Protein AF-A0A0A7E2M2-F1 (afdb_monomer)

InterPro domains:
  IPR001267 Thymidine kinase [PF00265] (1-102)
  IPR001267 Thymidine kinase [PTHR11441] (1-102)
  IPR027417 P-loop containing nucleoside triphosphate hydrolase [G3DSA:3.40.50.300] (1-102)
  IPR027417 P-loop containing nucleoside triphosphate hydrolase [SSF52540] (1-102)

Mean predicted aligned error: 3.54 Å

Solvent-accessible surface area (backbone atoms only — not comparable to full-atom values): 5923 Å² total; per-residue (Å²): 101,63,60,41,55,50,50,51,52,53,49,53,35,48,74,71,70,42,42,64,46,37,36,32,44,54,84,62,58,89,81,31,87,50,41,48,65,23,94,89,67,55,70,46,73,30,50,65,29,92,45,39,74,50,52,66,72,76,55,54,90,76,40,49,24,41,37,32,44,50,48,74,72,50,50,84,57,36,60,60,49,50,51,56,39,46,76,70,70,27,45,76,47,80,31,56,73,94,70,79,101,124

Sequence (102 aa):
GKTEELLKRINILKIAGINSLVIKPKFDTRFSKDEIVSRTGARHKAINVANSKEILKYWNPDYMCVAIDEVNFMDEDILIVIDELIVKGVRVICSGLDMDFK

Radius of gyration: 12.9 Å; Cα contacts (8 Å, |Δi|>4): 163; chains: 1; bounding box: 30×30×28 Å

Nearest PDB structures (foldseek):
  2ja1-assembly1_A  TM=9.903E-01  e=8.785E-11  Bacillus cereus
  1xx6-assembly1_A  TM=9.730E-01  e=1.122E-09  Clostridium acetobutylicum ATCC 824
  2qq0-assembly1_A-2  TM=9.790E-01  e=5.203E-07  Thermotoga maritima
  2qq0-assembly1_B-2  TM=9.137E-01  e=3.516E-07  Thermotoga maritima
  2qqe-assembly1_B-2  TM=9.669E-01  e=4.490E-06  Thermotoga maritima

pLDDT: mean 92.92, std 9.27, range [47.72, 98.62]

Foldseek 3Di:
DQLVVLVVVCVVCVVVVAAEAEEEACPPPPPHNFWDADPVGDIDGHDYDPALVVVVVPDDPSHLEYEYEQCVPHDPCNVVSVVVCVVVNHHYHYTHDPDDDD

Secondary structure (DSSP, 8-state):
-HHHHHHHHHHHHHHTT--EEEEEETT--SS-SSEEE-TTS-EEE-EEESSTHHHHHH--TT-SEEEESSGGGS-TTHHHHHHHHHHTT-EEEE---SS---

Organism: Mycoplasmopsis bovis (NCBI:txid28903)

Structure (mmCIF, N/CA/C/O backbone):
data_AF-A0A0A7E2M2-F1
#
_entry.id   AF-A0A0A7E2M2-F1
#
loop_
_atom_site.group_PDB
_atom_site.id
_atom_site.type_symbol
_atom_site.label_atom_id
_atom_site.label_alt_id
_atom_site.label_comp_id
_atom_site.label_asym_id
_atom_site.label_entity_id
_atom_site.label_seq_id
_atom_site.pdbx_PDB_ins_code
_atom_site.Cartn_x
_atom_site.Cartn_y
_atom_site.Cartn_z
_atom_site.occupancy
_atom_site.B_iso_or_equiv
_atom_site.auth_seq_id
_atom_site.auth_comp_id
_atom_site.auth_asym_id
_atom_site.auth_atom_id
_atom_site.pdbx_PDB_model_num
ATOM 1 N N . GLY A 1 1 ? 0.944 17.103 1.667 1.00 81.88 1 GLY A N 1
ATOM 2 C CA . GLY A 1 1 ? 0.758 16.850 0.224 1.00 81.88 1 GLY A CA 1
ATOM 3 C C . GLY A 1 1 ? 0.296 15.425 -0.021 1.00 81.88 1 GLY A C 1
ATOM 4 O O . GLY A 1 1 ? -0.679 15.022 0.589 1.00 81.88 1 GLY A O 1
ATOM 5 N N . LYS A 1 2 ? 1.002 14.652 -0.858 1.00 91.75 2 LYS A N 1
ATOM 6 C CA . LYS A 1 2 ? 0.572 13.306 -1.292 1.00 91.75 2 LYS A CA 1
ATOM 7 C C . LYS A 1 2 ? 0.349 12.309 -0.147 1.00 91.75 2 LYS A C 1
ATOM 9 O O . LYS A 1 2 ? -0.784 11.918 0.103 1.00 91.75 2 LYS A O 1
ATOM 14 N N . THR A 1 3 ? 1.398 12.016 0.627 1.00 91.94 3 THR A N 1
ATOM 15 C CA . THR A 1 3 ? 1.321 11.127 1.800 1.00 91.94 3 THR A CA 1
ATOM 16 C C . THR A 1 3 ? 0.293 11.606 2.827 1.00 91.94 3 THR A C 1
ATOM 18 O O . THR A 1 3 ? -0.347 10.809 3.493 1.00 91.94 3 THR A O 1
ATOM 21 N N . GLU A 1 4 ? 0.081 12.915 2.946 1.00 93.81 4 GLU A N 1
ATOM 22 C CA . GLU A 1 4 ? -0.909 13.479 3.870 1.00 93.81 4 GLU A CA 1
ATOM 23 C C . GLU A 1 4 ? -2.349 13.204 3.425 1.00 93.81 4 GLU A C 1
ATOM 25 O O . GLU A 1 4 ? -3.173 12.781 4.232 1.00 93.81 4 GLU A O 1
ATOM 30 N N . GLU A 1 5 ? -2.642 13.360 2.134 1.00 95.44 5 GLU A N 1
ATOM 31 C CA . GLU A 1 5 ? -3.939 12.982 1.569 1.00 95.44 5 GLU A CA 1
ATOM 32 C C . GLU A 1 5 ? -4.142 11.458 1.602 1.00 95.44 5 GLU A C 1
ATOM 34 O O . GLU A 1 5 ? -5.239 10.990 1.910 1.00 95.44 5 GLU A O 1
ATOM 39 N N . LEU A 1 6 ? -3.084 10.667 1.381 1.00 96.50 6 LEU A N 1
ATOM 40 C CA . LEU A 1 6 ? -3.130 9.212 1.545 1.00 96.50 6 LEU A CA 1
ATOM 41 C C . LEU A 1 6 ? -3.505 8.830 2.986 1.00 96.50 6 LEU A C 1
ATOM 43 O O . LEU A 1 6 ? -4.457 8.078 3.199 1.00 96.50 6 LEU A O 1
ATOM 47 N N . LEU A 1 7 ? -2.819 9.404 3.980 1.00 96.25 7 LEU A N 1
ATOM 48 C CA . LEU A 1 7 ? -3.101 9.196 5.404 1.00 96.25 7 LEU A CA 1
ATOM 49 C C . LEU A 1 7 ? -4.519 9.629 5.785 1.00 96.25 7 LEU A C 1
ATOM 51 O O . LEU A 1 7 ? -5.193 8.933 6.545 1.00 96.25 7 LEU A O 1
ATOM 55 N N . LYS A 1 8 ? -5.008 10.742 5.231 1.00 96.19 8 LYS A N 1
ATOM 56 C CA . LYS A 1 8 ? -6.387 11.198 5.435 1.00 96.19 8 LYS A CA 1
ATOM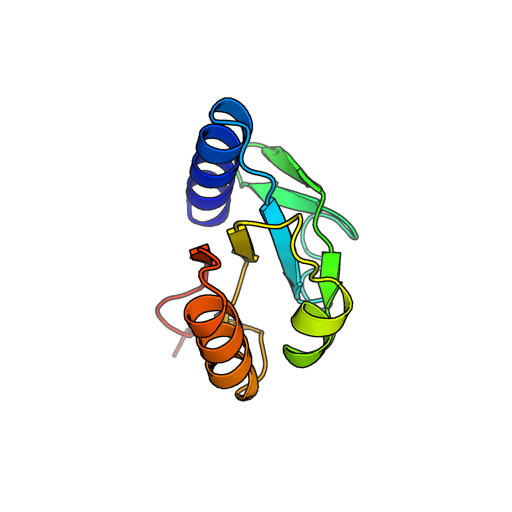 57 C C . LYS A 1 8 ? -7.398 10.157 4.949 1.00 96.19 8 LYS A C 1
ATOM 59 O O . LYS A 1 8 ? -8.347 9.853 5.670 1.00 96.19 8 LYS A O 1
ATOM 64 N N . ARG A 1 9 ? -7.188 9.571 3.766 1.00 97.25 9 ARG A N 1
ATOM 65 C CA . ARG A 1 9 ? -8.067 8.525 3.212 1.00 97.25 9 ARG A CA 1
ATOM 66 C C . ARG A 1 9 ? -8.016 7.235 4.027 1.00 97.25 9 ARG A C 1
ATOM 68 O O . ARG A 1 9 ? -9.071 6.673 4.307 1.00 97.25 9 ARG A O 1
ATOM 75 N N . ILE A 1 10 ? -6.827 6.813 4.462 1.00 97.31 10 ILE A N 1
ATOM 76 C CA . ILE A 1 10 ? -6.657 5.655 5.357 1.00 97.31 10 ILE A CA 1
ATOM 77 C C . ILE A 1 10 ? -7.416 5.881 6.673 1.00 97.31 10 ILE A C 1
ATOM 79 O O . ILE A 1 10 ? -8.140 4.999 7.128 1.00 97.31 10 ILE A O 1
ATOM 83 N N . ASN A 1 11 ? -7.324 7.076 7.260 1.00 96.88 11 ASN A N 1
ATOM 84 C CA . ASN A 1 11 ? -8.030 7.401 8.500 1.00 96.88 11 ASN A CA 1
ATOM 85 C C . ASN A 1 11 ? -9.556 7.379 8.338 1.00 96.88 11 ASN A C 1
ATOM 87 O O . ASN A 1 11 ? -10.246 6.868 9.216 1.00 96.88 11 ASN A O 1
ATOM 91 N N . ILE A 1 12 ? -10.089 7.874 7.217 1.00 97.75 12 ILE A N 1
ATOM 92 C CA . ILE A 1 12 ? -11.529 7.788 6.918 1.00 97.75 12 ILE A CA 1
ATOM 93 C C . ILE A 1 12 ? -11.977 6.322 6.833 1.00 97.75 12 ILE A C 1
ATOM 95 O O . ILE A 1 12 ? -12.990 5.957 7.426 1.00 97.75 12 ILE A O 1
ATOM 99 N N . LEU A 1 13 ? -11.209 5.471 6.145 1.00 97.62 13 LEU A N 1
ATOM 100 C CA . LEU A 1 13 ? -11.499 4.036 6.043 1.00 97.62 13 LEU A CA 1
ATOM 101 C C . LEU A 1 13 ? -11.464 3.351 7.410 1.00 97.62 13 LEU A C 1
ATOM 103 O O . LEU A 1 13 ? -12.379 2.603 7.744 1.00 97.62 13 LEU A O 1
ATOM 107 N N . LYS A 1 14 ? -10.468 3.675 8.237 1.00 96.56 14 LYS A N 1
ATOM 108 C CA . LYS A 1 14 ? -10.361 3.164 9.606 1.00 96.56 14 LYS A CA 1
ATOM 109 C C . LYS A 1 14 ? -11.578 3.531 10.459 1.00 96.56 14 LYS A C 1
ATOM 111 O O . LYS A 1 14 ? -12.082 2.675 11.178 1.00 96.56 14 LYS A O 1
ATOM 116 N N . ILE A 1 15 ? -12.065 4.772 10.372 1.00 97.50 15 ILE A N 1
ATOM 117 C CA . ILE A 1 15 ? -13.281 5.219 11.079 1.00 97.50 15 ILE A CA 1
ATOM 118 C C . ILE A 1 15 ? -14.512 4.431 10.607 1.00 97.50 15 ILE A C 1
ATOM 120 O O . ILE A 1 15 ? -15.373 4.102 11.416 1.00 97.50 15 ILE A O 1
ATOM 124 N N . ALA A 1 16 ? -14.567 4.071 9.324 1.00 97.25 16 ALA A N 1
ATOM 125 C CA . ALA A 1 16 ? -15.616 3.228 8.753 1.00 97.25 16 ALA A CA 1
ATOM 126 C C . ALA A 1 16 ? -15.449 1.720 9.053 1.00 97.25 16 ALA A C 1
ATOM 128 O O . ALA A 1 16 ? -16.208 0.912 8.523 1.00 97.25 16 ALA A O 1
ATOM 129 N N . GLY A 1 17 ? -14.460 1.319 9.862 1.00 97.25 17 GLY A N 1
ATOM 130 C CA . GLY A 1 17 ? -14.182 -0.088 10.175 1.00 97.25 17 GLY A CA 1
ATOM 131 C C . GLY A 1 17 ? -13.525 -0.871 9.033 1.00 97.25 17 GLY A C 1
ATOM 132 O O . GLY A 1 17 ? -13.459 -2.096 9.087 1.00 97.25 17 GLY A O 1
ATOM 133 N N . ILE A 1 18 ? -13.029 -0.186 8.001 1.00 97.62 18 ILE A N 1
ATOM 134 C CA . ILE A 1 18 ? -12.387 -0.801 6.840 1.00 97.62 18 ILE A CA 1
ATOM 135 C C . ILE A 1 18 ? -10.890 -0.937 7.113 1.00 97.62 18 ILE A C 1
ATOM 137 O O . ILE A 1 18 ? -10.142 0.046 7.146 1.00 97.62 18 ILE A O 1
ATOM 141 N N . ASN A 1 19 ? -10.443 -2.177 7.281 1.00 96.69 19 ASN A N 1
ATOM 142 C CA . ASN A 1 19 ? -9.035 -2.485 7.469 1.00 96.69 19 ASN A CA 1
ATOM 143 C C . ASN A 1 19 ? -8.256 -2.301 6.154 1.00 96.69 19 ASN A C 1
ATOM 145 O O . ASN A 1 19 ? -8.686 -2.736 5.082 1.00 96.69 19 ASN A O 1
ATOM 149 N N . SER A 1 20 ? -7.112 -1.622 6.244 1.00 98.25 20 SER A N 1
ATOM 150 C CA . SER A 1 20 ? -6.306 -1.208 5.094 1.00 98.25 20 SER A CA 1
ATOM 151 C C . SER A 1 20 ? -4.873 -1.717 5.230 1.00 98.25 20 SER A C 1
ATOM 153 O O . SER A 1 20 ? -4.218 -1.455 6.240 1.00 98.25 20 SER A O 1
ATOM 155 N N . LEU A 1 21 ? -4.370 -2.401 4.204 1.00 98.44 21 LEU A N 1
ATOM 156 C CA . LEU A 1 21 ? -2.958 -2.746 4.081 1.00 98.44 21 LEU A CA 1
ATOM 157 C C . LEU A 1 21 ? -2.216 -1.540 3.509 1.00 98.44 21 LEU A C 1
ATOM 159 O O . LEU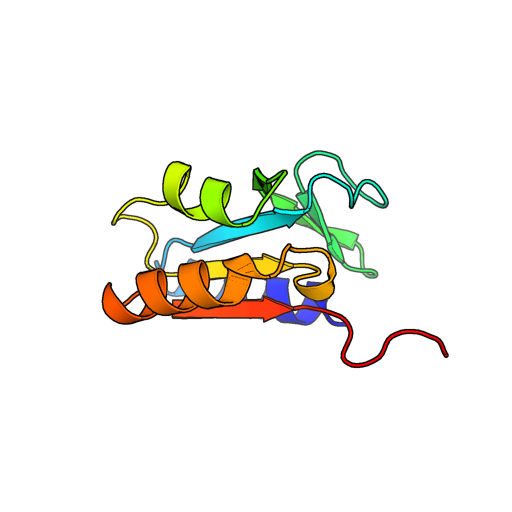 A 1 21 ? -2.527 -1.085 2.411 1.00 98.44 21 LEU A O 1
ATOM 163 N N . VAL A 1 22 ? -1.243 -1.013 4.246 1.00 98.19 22 VAL A N 1
ATOM 164 C CA . VAL A 1 22 ? -0.448 0.141 3.809 1.00 98.19 22 VAL A CA 1
ATOM 165 C C . VAL A 1 22 ? 0.917 -0.347 3.352 1.00 98.19 22 VAL A C 1
ATOM 167 O O . VAL A 1 22 ? 1.612 -1.026 4.104 1.00 98.19 22 VAL A O 1
ATOM 170 N N . ILE A 1 23 ? 1.293 -0.000 2.128 1.00 98.00 23 ILE A N 1
ATOM 171 C CA . ILE A 1 23 ? 2.506 -0.438 1.446 1.00 98.00 23 ILE A CA 1
ATOM 172 C C . ILE A 1 23 ? 3.389 0.770 1.151 1.00 98.00 23 ILE A C 1
ATOM 174 O O . ILE A 1 23 ? 2.905 1.823 0.729 1.00 98.00 23 ILE A O 1
ATOM 178 N N . LYS A 1 24 ? 4.698 0.585 1.315 1.00 95.62 24 LYS A N 1
ATOM 179 C CA . LYS A 1 24 ? 5.719 1.492 0.791 1.00 95.62 24 LYS A CA 1
ATOM 180 C C . LYS A 1 24 ? 6.856 0.709 0.125 1.00 95.62 24 LYS A C 1
ATOM 182 O O . LYS A 1 24 ? 7.140 -0.421 0.531 1.00 95.62 24 LYS A O 1
ATOM 187 N 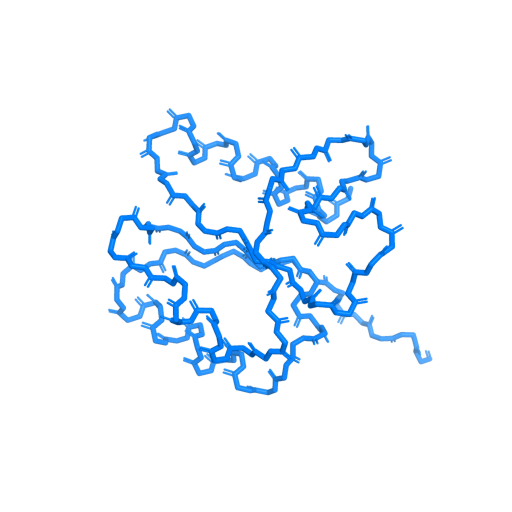N . PRO A 1 25 ? 7.539 1.275 -0.877 1.00 94.38 25 PRO A N 1
ATOM 188 C CA . PRO A 1 25 ? 8.704 0.635 -1.470 1.00 94.38 25 PRO A CA 1
ATOM 189 C C . PRO A 1 25 ? 9.850 0.596 -0.453 1.00 94.38 25 PRO A C 1
ATOM 191 O O . PRO A 1 25 ? 10.112 1.567 0.260 1.00 94.38 25 PRO A O 1
ATOM 194 N N . LYS A 1 26 ? 10.580 -0.521 -0.399 1.00 90.00 26 LYS A N 1
ATOM 195 C CA . LYS A 1 26 ? 11.703 -0.721 0.535 1.00 90.00 26 LYS A CA 1
ATOM 196 C C . LYS A 1 26 ? 12.821 0.312 0.367 1.00 90.00 26 LYS A C 1
ATOM 198 O O . LYS A 1 26 ? 13.520 0.606 1.333 1.00 90.00 26 LYS A O 1
ATOM 203 N N . PHE A 1 27 ? 12.983 0.856 -0.838 1.00 79.75 27 PHE A N 1
ATOM 204 C CA . PHE A 1 27 ? 13.967 1.895 -1.136 1.00 79.75 27 PHE A CA 1
ATOM 205 C C . PHE A 1 27 ? 13.635 3.242 -0.467 1.00 79.75 27 PHE A C 1
ATOM 207 O O . PHE A 1 27 ? 14.541 4.032 -0.190 1.00 79.75 27 PHE A O 1
ATOM 214 N N . ASP A 1 28 ? 12.365 3.498 -0.130 1.00 79.12 28 ASP A N 1
ATOM 215 C CA . ASP A 1 28 ? 11.969 4.744 0.525 1.00 79.12 28 ASP A CA 1
ATOM 216 C C . ASP A 1 28 ? 12.289 4.739 2.028 1.00 79.12 28 ASP A C 1
ATOM 218 O O . ASP A 1 28 ? 11.457 4.449 2.892 1.00 79.12 28 ASP A O 1
ATOM 222 N N . THR A 1 29 ? 13.528 5.110 2.341 1.00 76.50 29 THR A N 1
ATOM 223 C CA . THR A 1 29 ? 14.066 5.194 3.708 1.00 76.50 29 THR A CA 1
ATOM 224 C C . THR A 1 29 ? 14.123 6.621 4.256 1.00 76.50 29 THR A C 1
ATOM 226 O O . THR A 1 29 ? 14.654 6.838 5.343 1.00 76.50 29 THR A O 1
ATOM 229 N N . ARG A 1 30 ? 13.553 7.604 3.543 1.00 74.69 30 ARG A N 1
ATOM 230 C CA . ARG A 1 30 ? 13.748 9.040 3.822 1.00 74.69 30 ARG A CA 1
ATOM 231 C C . ARG A 1 30 ? 13.264 9.483 5.206 1.00 74.69 30 ARG A C 1
ATOM 233 O O . ARG A 1 30 ? 13.835 10.409 5.769 1.00 74.69 30 ARG A O 1
ATOM 240 N N . PHE A 1 31 ? 12.226 8.840 5.747 1.00 74.94 31 PHE A N 1
ATOM 241 C CA . PHE A 1 31 ? 11.580 9.283 6.993 1.00 74.94 31 PHE A CA 1
ATOM 242 C C . PHE A 1 31 ? 11.387 8.191 8.053 1.00 74.94 31 PHE A C 1
ATOM 244 O O . PHE A 1 31 ? 11.394 8.496 9.244 1.00 74.94 31 PHE A O 1
ATOM 251 N N . SER A 1 32 ? 11.190 6.933 7.649 1.00 83.81 32 SER A N 1
ATOM 252 C CA . SER A 1 32 ? 11.047 5.798 8.568 1.00 83.81 32 SER A CA 1
ATOM 253 C C . SER A 1 32 ? 11.272 4.469 7.845 1.00 83.81 32 SER A C 1
ATOM 255 O O . SER A 1 32 ? 11.034 4.364 6.637 1.00 83.81 32 SER A O 1
ATOM 257 N N . LYS A 1 33 ? 11.712 3.448 8.590 1.00 83.00 33 LYS A N 1
ATOM 258 C CA . LYS A 1 33 ? 11.895 2.086 8.075 1.00 83.00 33 LYS A CA 1
ATOM 259 C C . LYS A 1 33 ? 10.581 1.323 7.936 1.00 83.00 33 LYS A C 1
ATOM 261 O O . LYS A 1 33 ? 10.517 0.479 7.060 1.00 83.00 33 LYS A O 1
ATOM 266 N N . ASP A 1 34 ? 9.578 1.611 8.754 1.00 90.25 34 ASP A N 1
ATOM 267 C CA . ASP A 1 34 ? 8.341 0.826 8.892 1.00 90.25 34 ASP A CA 1
ATOM 268 C C . ASP A 1 34 ? 7.072 1.699 8.902 1.00 90.25 34 ASP A C 1
ATOM 270 O O . ASP A 1 34 ? 5.969 1.227 9.177 1.00 90.25 34 ASP A O 1
ATOM 274 N N . GLU A 1 35 ? 7.214 2.987 8.584 1.00 93.19 35 GLU A N 1
ATOM 275 C CA . GLU A 1 35 ? 6.103 3.934 8.511 1.00 93.19 35 GLU A CA 1
ATOM 276 C C . GLU A 1 35 ? 6.135 4.755 7.217 1.00 93.19 35 GLU A C 1
ATOM 278 O O . GLU A 1 35 ? 7.200 5.067 6.661 1.00 93.19 35 GLU A O 1
ATOM 283 N N . ILE A 1 36 ? 4.945 5.170 6.780 1.00 93.00 36 ILE A N 1
ATOM 284 C CA . ILE A 1 36 ? 4.779 6.342 5.920 1.00 93.00 36 ILE A CA 1
ATOM 285 C C . ILE A 1 36 ? 4.648 7.580 6.805 1.00 93.00 36 ILE A C 1
ATOM 287 O O . ILE A 1 36 ? 3.943 7.570 7.817 1.00 93.00 36 ILE A O 1
ATOM 291 N N . VAL A 1 37 ? 5.358 8.646 6.438 1.00 92.25 37 VAL A N 1
ATOM 292 C CA . VAL A 1 37 ? 5.432 9.885 7.218 1.00 92.25 37 VAL A CA 1
ATOM 293 C C . VAL A 1 37 ? 5.142 11.056 6.292 1.00 92.25 37 VAL A C 1
ATOM 295 O O . VAL A 1 37 ? 5.838 11.277 5.304 1.00 92.25 37 VAL A O 1
ATOM 298 N N . SER A 1 38 ? 4.094 11.811 6.600 1.00 90.69 38 SER A N 1
ATOM 299 C CA . SER A 1 38 ? 3.778 13.043 5.880 1.00 90.69 38 SER A CA 1
ATOM 300 C C . SER A 1 38 ? 4.726 14.180 6.263 1.00 90.69 38 SER A C 1
ATOM 302 O O . SER A 1 38 ? 5.357 14.170 7.319 1.00 90.69 38 SER A O 1
ATOM 304 N N . ARG A 1 39 ? 4.766 15.227 5.432 1.00 87.31 39 ARG A N 1
ATOM 305 C CA . ARG A 1 39 ? 5.575 16.431 5.695 1.00 87.31 39 ARG A CA 1
ATOM 306 C C . ARG A 1 39 ? 5.186 17.171 6.975 1.00 87.31 39 ARG A C 1
ATOM 308 O O . ARG A 1 39 ? 6.025 17.848 7.551 1.00 87.31 39 ARG A O 1
ATOM 315 N N . THR A 1 40 ? 3.934 17.048 7.406 1.00 89.25 40 THR A N 1
ATOM 316 C CA . THR A 1 40 ? 3.411 17.651 8.638 1.00 89.25 40 THR A CA 1
ATOM 317 C C . THR A 1 40 ? 3.617 16.755 9.863 1.00 89.25 40 THR A C 1
ATOM 319 O O . THR A 1 40 ? 3.202 17.107 10.962 1.00 89.25 40 THR A O 1
ATOM 322 N N . GLY A 1 41 ? 4.285 15.607 9.701 1.00 90.31 41 GLY A N 1
ATOM 323 C CA . GLY A 1 41 ? 4.652 14.712 10.795 1.00 90.31 41 GLY A CA 1
ATOM 324 C C . GLY A 1 41 ? 3.607 13.652 11.142 1.00 90.31 41 GLY A C 1
ATOM 325 O O . GLY A 1 41 ? 3.869 12.847 12.031 1.00 90.31 41 GLY A O 1
ATOM 326 N N . ALA A 1 42 ? 2.461 13.591 10.449 1.00 92.44 42 ALA A N 1
ATOM 327 C CA . ALA A 1 42 ? 1.521 12.477 10.601 1.00 92.44 42 ALA A CA 1
ATOM 328 C C . ALA A 1 42 ? 2.145 11.168 10.094 1.00 92.44 42 ALA A C 1
ATOM 330 O O . ALA A 1 42 ? 2.827 11.173 9.065 1.00 92.44 42 ALA A O 1
ATOM 331 N N . ARG A 1 43 ? 1.897 10.067 10.811 1.00 94.44 43 ARG A N 1
ATOM 332 C CA . ARG A 1 43 ? 2.545 8.762 10.612 1.00 94.44 43 ARG A CA 1
ATOM 333 C C . ARG A 1 43 ? 1.526 7.635 10.559 1.00 94.44 43 ARG A C 1
ATOM 335 O O . ARG A 1 43 ? 0.491 7.703 11.221 1.00 94.44 43 ARG A O 1
ATOM 342 N N . HIS A 1 44 ? 1.849 6.582 9.818 1.00 95.31 44 HIS A N 1
ATOM 343 C CA . HIS A 1 44 ? 1.118 5.320 9.855 1.00 95.31 44 HIS A CA 1
ATOM 344 C C . HIS A 1 44 ? 2.052 4.160 9.522 1.00 95.31 44 HIS A C 1
ATOM 346 O O . HIS A 1 44 ? 2.894 4.282 8.632 1.00 95.31 44 HIS A O 1
ATOM 352 N N . LYS A 1 45 ? 1.871 3.025 10.206 1.00 95.88 45 LYS A N 1
ATOM 353 C CA . LYS A 1 45 ? 2.612 1.793 9.916 1.00 95.88 45 LYS A CA 1
ATOM 354 C C . LYS A 1 45 ? 2.401 1.368 8.468 1.00 95.88 45 LYS A C 1
ATOM 356 O O . LYS A 1 45 ? 1.277 1.446 7.969 1.00 95.88 45 LYS A O 1
ATOM 361 N N . ALA A 1 46 ? 3.463 0.905 7.830 1.00 96.56 46 ALA A N 1
ATOM 362 C CA . ALA A 1 46 ? 3.448 0.420 6.463 1.00 96.56 46 ALA A CA 1
ATOM 363 C C . ALA A 1 46 ? 4.362 -0.800 6.320 1.00 96.56 46 ALA A C 1
ATOM 365 O O . ALA A 1 46 ? 5.364 -0.932 7.020 1.00 96.56 46 ALA A O 1
ATOM 366 N N . ILE A 1 47 ? 4.010 -1.691 5.400 1.00 96.94 47 ILE A N 1
ATOM 367 C CA . ILE A 1 47 ? 4.841 -2.825 5.019 1.00 96.94 47 ILE A CA 1
ATOM 368 C C . ILE A 1 47 ? 5.753 -2.399 3.875 1.00 96.94 47 ILE A C 1
ATOM 370 O O . ILE A 1 47 ? 5.296 -1.874 2.856 1.00 96.94 47 ILE A O 1
ATOM 374 N N . ASN A 1 48 ? 7.046 -2.653 4.046 1.00 95.56 48 ASN A N 1
ATOM 375 C CA . ASN A 1 48 ? 8.033 -2.406 3.009 1.00 95.56 48 ASN A CA 1
ATOM 376 C C . ASN A 1 48 ? 8.096 -3.597 2.064 1.00 95.56 48 ASN A C 1
ATOM 378 O O . ASN A 1 48 ? 8.397 -4.707 2.501 1.00 95.56 48 ASN A O 1
ATOM 382 N N . VAL A 1 49 ? 7.902 -3.342 0.776 1.00 96.50 49 VAL A N 1
ATOM 383 C CA . VAL A 1 49 ? 8.009 -4.361 -0.273 1.00 96.50 49 VAL A CA 1
ATOM 384 C C . VAL A 1 49 ? 9.191 -4.064 -1.187 1.00 96.50 49 VAL A C 1
ATOM 386 O O . VAL A 1 49 ? 9.487 -2.903 -1.479 1.00 96.50 49 VAL A O 1
ATOM 389 N N . ALA A 1 50 ? 9.913 -5.103 -1.603 1.00 94.88 50 ALA A N 1
ATOM 390 C CA . ALA A 1 50 ? 11.037 -4.971 -2.532 1.00 94.88 50 ALA A CA 1
ATOM 391 C C . ALA A 1 50 ? 10.601 -4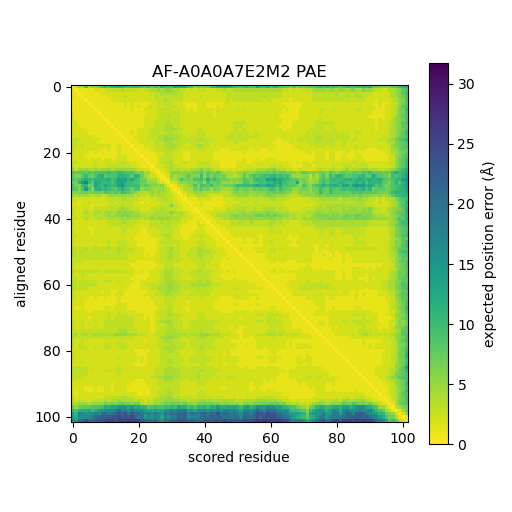.981 -4.008 1.00 94.88 50 ALA A C 1
ATOM 393 O O . ALA A 1 50 ? 11.350 -4.513 -4.857 1.00 94.88 50 ALA A O 1
ATOM 394 N N . ASN A 1 51 ? 9.420 -5.526 -4.297 1.00 96.12 51 ASN A N 1
ATOM 395 C CA . ASN A 1 51 ? 8.791 -5.621 -5.618 1.00 96.12 51 ASN A CA 1
ATOM 396 C C . ASN A 1 51 ? 7.267 -5.686 -5.444 1.00 96.12 51 ASN A C 1
ATOM 398 O O . ASN A 1 51 ? 6.780 -6.028 -4.360 1.00 96.12 51 ASN A O 1
ATOM 402 N N . SER A 1 52 ? 6.505 -5.405 -6.499 1.00 97.38 52 SER A N 1
ATOM 403 C CA . SER A 1 52 ? 5.040 -5.341 -6.414 1.00 97.38 52 SER A CA 1
ATOM 404 C C . SER A 1 52 ? 4.402 -6.667 -6.018 1.00 97.38 52 SER A C 1
ATOM 406 O O . SER A 1 52 ? 3.434 -6.688 -5.259 1.00 97.38 52 SER A O 1
ATOM 408 N N . LYS A 1 53 ? 4.959 -7.799 -6.463 1.00 97.50 53 LYS A N 1
ATOM 409 C CA . LYS A 1 53 ? 4.415 -9.139 -6.177 1.00 97.50 53 LYS A CA 1
ATOM 410 C C . LYS A 1 53 ? 4.410 -9.486 -4.688 1.00 97.50 53 LYS A C 1
ATOM 412 O O . LYS A 1 53 ? 3.605 -10.307 -4.250 1.00 97.50 53 LYS A O 1
ATOM 417 N N . GLU A 1 54 ? 5.274 -8.873 -3.881 1.00 98.12 54 GLU A N 1
ATOM 418 C CA . GLU A 1 54 ? 5.249 -9.048 -2.426 1.00 98.12 54 GLU A CA 1
ATOM 419 C C . GLU A 1 54 ? 3.973 -8.508 -1.779 1.00 98.12 54 GLU A C 1
ATOM 421 O O . GLU A 1 54 ? 3.550 -9.060 -0.766 1.00 98.12 54 GLU A O 1
ATOM 426 N N . ILE A 1 55 ? 3.307 -7.514 -2.374 1.00 98.19 55 ILE A N 1
ATOM 427 C CA . ILE A 1 55 ? 2.032 -6.983 -1.864 1.00 98.19 55 ILE A CA 1
A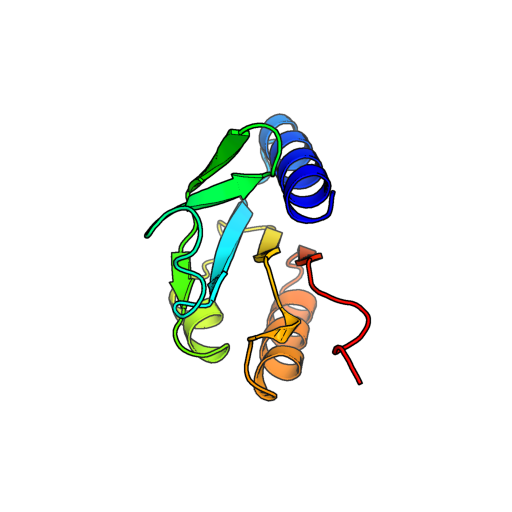TOM 428 C C . ILE A 1 55 ? 1.007 -8.114 -1.721 1.00 98.19 55 ILE A C 1
ATOM 430 O O . ILE A 1 55 ? 0.357 -8.229 -0.684 1.00 98.19 55 ILE A O 1
ATOM 434 N N . LEU A 1 56 ? 0.927 -9.005 -2.714 1.00 97.88 56 LEU A N 1
ATOM 435 C 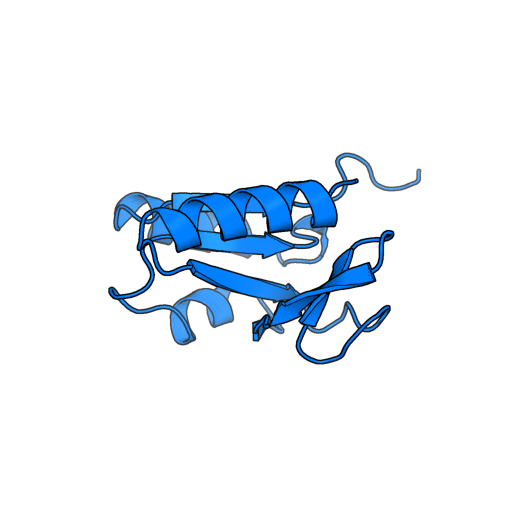CA . LEU A 1 56 ? 0.013 -10.150 -2.703 1.00 97.88 56 LEU A CA 1
ATOM 436 C C . LEU A 1 56 ? 0.358 -11.188 -1.625 1.00 97.88 56 LEU A C 1
ATOM 438 O O . LEU A 1 56 ? -0.529 -11.913 -1.188 1.00 97.88 56 LEU A O 1
ATOM 442 N N . LYS A 1 57 ? 1.618 -11.255 -1.171 1.00 97.62 57 LYS A N 1
ATOM 443 C CA . LYS A 1 57 ? 2.040 -12.147 -0.074 1.00 97.62 57 LYS A CA 1
ATOM 444 C C . LYS A 1 57 ? 1.586 -11.633 1.291 1.00 97.62 57 LYS A C 1
ATOM 446 O O . LYS A 1 57 ? 1.364 -12.431 2.196 1.00 97.62 57 LYS A O 1
ATOM 451 N N . TYR A 1 58 ? 1.497 -10.313 1.447 1.00 97.88 58 TYR A N 1
ATOM 452 C CA . TYR A 1 58 ? 1.045 -9.665 2.682 1.00 97.88 58 TYR A CA 1
ATOM 453 C C . TYR A 1 58 ? -0.466 -9.438 2.718 1.00 97.88 58 TYR A C 1
ATOM 455 O O . TYR A 1 58 ? -1.039 -9.257 3.793 1.00 97.88 58 TYR A O 1
ATOM 463 N N . TRP A 1 59 ? -1.113 -9.435 1.557 1.00 98.31 59 TRP A N 1
ATOM 464 C CA . TRP A 1 59 ? -2.553 -9.291 1.458 1.00 98.31 59 TRP A CA 1
ATOM 465 C C . TRP A 1 59 ? -3.289 -10.567 1.888 1.00 98.31 59 TRP A C 1
ATOM 467 O O . TRP A 1 59 ? -2.869 -11.691 1.618 1.00 98.31 59 TRP A O 1
ATOM 477 N N . ASN A 1 60 ? -4.431 -10.370 2.538 1.00 97.75 60 ASN A N 1
ATOM 478 C CA . ASN A 1 60 ? -5.412 -11.397 2.854 1.00 97.75 60 ASN A CA 1
ATOM 479 C C . ASN A 1 60 ? -6.821 -10.761 2.819 1.00 97.75 60 ASN A C 1
ATOM 481 O O . ASN A 1 60 ? -6.920 -9.529 2.798 1.00 97.75 60 ASN A O 1
ATOM 485 N N . PRO A 1 61 ? -7.904 -11.561 2.825 1.00 97.25 61 PRO A N 1
ATOM 486 C CA . PRO A 1 61 ? -9.272 -11.048 2.707 1.00 97.25 61 PRO A CA 1
ATOM 487 C C . PRO A 1 61 ? -9.731 -10.069 3.800 1.00 97.25 61 PRO A C 1
ATOM 489 O O . PRO A 1 61 ? -10.700 -9.351 3.572 1.00 97.25 61 PRO A O 1
ATOM 492 N N . ASP A 1 62 ? -9.047 -9.975 4.947 1.00 97.12 62 ASP A N 1
ATOM 493 C CA . ASP A 1 62 ? -9.378 -8.978 5.976 1.00 97.12 62 ASP A CA 1
ATOM 494 C C . ASP A 1 62 ? -9.008 -7.555 5.528 1.00 97.12 62 ASP A C 1
ATOM 496 O O . ASP A 1 62 ? -9.500 -6.575 6.088 1.00 97.12 62 ASP A O 1
ATOM 500 N N . TYR A 1 63 ? -8.137 -7.413 4.524 1.00 98.19 63 TYR A N 1
ATOM 501 C CA . TYR A 1 63 ? -7.765 -6.130 3.940 1.00 98.19 63 TYR A CA 1
ATOM 502 C C . TYR A 1 63 ? -8.662 -5.780 2.753 1.00 98.19 63 TYR A C 1
ATOM 504 O O . TYR A 1 63 ? -8.387 -6.121 1.600 1.00 98.19 63 TYR A O 1
ATOM 512 N N . MET A 1 64 ? -9.700 -5.002 3.044 1.00 98.25 64 MET A N 1
ATOM 513 C CA . MET A 1 64 ? -10.643 -4.469 2.056 1.00 98.25 64 MET A CA 1
ATOM 514 C C . MET A 1 64 ? -10.106 -3.242 1.297 1.00 98.25 64 MET A C 1
ATOM 516 O O . MET A 1 64 ? -10.721 -2.778 0.333 1.00 98.25 64 MET A O 1
ATOM 520 N N . CYS A 1 65 ? -8.955 -2.706 1.712 1.00 98.56 65 CYS A N 1
ATOM 521 C CA . CYS A 1 65 ? -8.235 -1.661 0.994 1.00 98.56 65 CYS A CA 1
ATOM 522 C C . CYS A 1 65 ? -6.723 -1.923 0.994 1.00 98.56 65 CYS A C 1
ATOM 524 O O . CYS A 1 65 ? -6.164 -2.350 2.004 1.00 98.56 65 CYS A O 1
ATOM 526 N N . VAL A 1 66 ? -6.049 -1.583 -0.104 1.00 98.62 66 VAL A N 1
ATOM 527 C CA . VAL A 1 66 ? -4.586 -1.517 -0.208 1.00 98.62 66 VAL A CA 1
ATOM 528 C C . VAL A 1 66 ? -4.188 -0.087 -0.572 1.00 98.62 66 VAL A C 1
ATOM 530 O O . VAL A 1 66 ? -4.600 0.447 -1.600 1.00 98.62 66 VAL A O 1
ATOM 533 N N . ALA A 1 67 ? -3.414 0.556 0.297 1.00 98.31 67 ALA A N 1
ATOM 534 C CA . ALA A 1 67 ? -2.891 1.903 0.112 1.00 98.31 67 ALA A CA 1
ATOM 535 C C . ALA A 1 67 ? -1.391 1.829 -0.200 1.00 98.31 67 ALA A C 1
ATOM 537 O O . ALA A 1 67 ? -0.636 1.269 0.587 1.00 98.31 67 ALA A O 1
ATOM 538 N N . ILE A 1 68 ? -0.959 2.393 -1.325 1.00 97.50 68 ILE A N 1
ATOM 539 C CA . ILE A 1 68 ? 0.417 2.297 -1.829 1.00 97.50 68 ILE A CA 1
ATOM 540 C C . ILE A 1 68 ? 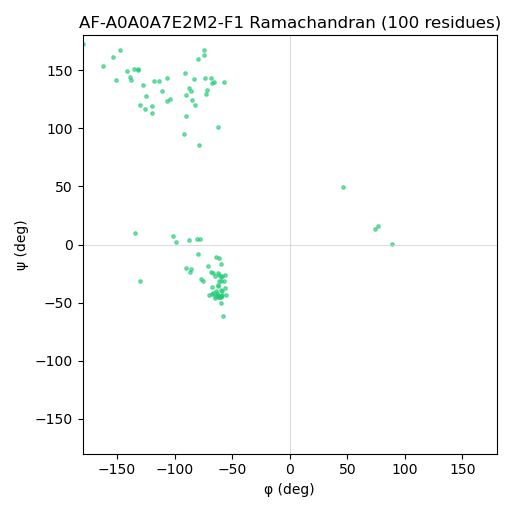0.999 3.709 -1.911 1.00 97.50 68 ILE A C 1
ATOM 542 O O . ILE A 1 68 ? 0.514 4.520 -2.701 1.00 97.50 68 ILE A O 1
ATOM 546 N N . ASP A 1 69 ? 2.004 4.015 -1.089 1.00 95.75 69 ASP A N 1
ATOM 547 C CA . ASP A 1 69 ? 2.734 5.288 -1.172 1.00 95.75 69 ASP A CA 1
ATOM 548 C C . ASP A 1 69 ? 3.950 5.174 -2.096 1.00 95.75 69 ASP A C 1
ATOM 550 O O . ASP A 1 69 ? 4.569 4.115 -2.193 1.00 95.75 69 ASP A O 1
ATOM 554 N N . GLU A 1 70 ? 4.278 6.280 -2.763 1.00 93.31 70 GLU A N 1
ATOM 555 C CA . GLU A 1 70 ? 5.348 6.407 -3.762 1.00 93.31 70 GLU A CA 1
ATOM 556 C C . GLU A 1 70 ? 5.360 5.272 -4.811 1.00 93.31 70 GLU A C 1
ATOM 558 O O . GLU A 1 70 ? 6.390 4.660 -5.100 1.00 93.31 70 GLU A O 1
ATOM 563 N N . VAL A 1 71 ? 4.187 4.999 -5.397 1.00 94.88 71 VAL A N 1
ATOM 564 C CA . VAL A 1 71 ? 3.955 3.926 -6.384 1.00 94.88 71 VAL A CA 1
ATOM 565 C C . VAL A 1 71 ? 4.870 4.018 -7.610 1.00 94.88 71 VAL A C 1
ATOM 567 O O . VAL A 1 71 ? 5.192 3.000 -8.208 1.00 94.88 71 VAL A O 1
ATOM 570 N N . ASN A 1 72 ? 5.345 5.218 -7.951 1.00 92.62 72 ASN A N 1
ATOM 571 C CA . ASN A 1 72 ? 6.285 5.460 -9.047 1.00 92.62 72 ASN A CA 1
ATOM 572 C C . ASN A 1 72 ? 7.667 4.805 -8.835 1.00 92.62 72 ASN A C 1
ATOM 574 O O . ASN A 1 72 ? 8.473 4.797 -9.756 1.00 92.62 72 ASN A O 1
ATOM 578 N N . PHE A 1 73 ? 7.964 4.280 -7.640 1.00 92.62 73 PHE A N 1
ATOM 579 C CA . PHE A 1 73 ? 9.171 3.484 -7.377 1.00 92.62 73 PHE A CA 1
ATOM 580 C C . PHE A 1 73 ? 8.929 1.969 -7.389 1.00 92.62 73 PHE A C 1
ATOM 582 O O . PHE A 1 73 ? 9.852 1.209 -7.092 1.00 92.62 73 PHE A O 1
ATOM 589 N N . MET A 1 74 ? 7.707 1.521 -7.677 1.00 94.62 74 MET A N 1
ATOM 590 C CA . MET A 1 74 ? 7.414 0.103 -7.876 1.00 94.62 74 MET A CA 1
ATOM 591 C C . MET A 1 74 ? 7.821 -0.340 -9.288 1.00 94.62 74 MET A C 1
ATOM 593 O O . MET A 1 74 ? 7.978 0.479 -10.191 1.00 94.62 74 MET A O 1
ATOM 597 N N . ASP A 1 75 ? 8.013 -1.644 -9.467 1.00 95.31 75 ASP A N 1
ATOM 598 C CA . ASP A 1 75 ? 8.286 -2.265 -10.765 1.00 95.31 75 ASP A CA 1
ATOM 599 C C . ASP A 1 75 ? 7.028 -2.346 -11.651 1.00 95.31 75 ASP A C 1
ATOM 601 O O . ASP A 1 75 ? 5.906 -2.145 -11.192 1.00 95.31 75 ASP A O 1
ATOM 605 N N . GLU A 1 76 ? 7.210 -2.653 -12.939 1.00 94.94 76 GLU A N 1
ATOM 606 C CA . GLU A 1 76 ? 6.135 -2.678 -13.952 1.00 94.94 76 GLU A CA 1
ATOM 607 C C . GLU A 1 76 ? 4.992 -3.651 -13.610 1.00 94.94 76 GLU A C 1
ATOM 609 O O . GLU A 1 76 ? 3.834 -3.416 -13.966 1.00 94.94 76 GLU A O 1
ATOM 614 N N . ASP A 1 77 ? 5.300 -4.701 -12.842 1.00 97.50 77 ASP A N 1
ATOM 615 C CA . ASP A 1 77 ? 4.335 -5.679 -12.332 1.00 97.50 77 ASP A CA 1
ATOM 616 C C . ASP A 1 77 ? 3.274 -5.051 -11.404 1.00 97.50 77 ASP A C 1
ATOM 618 O O . ASP A 1 77 ? 2.270 -5.699 -11.093 1.00 97.50 77 ASP A O 1
ATOM 622 N N . ILE A 1 78 ? 3.449 -3.798 -10.962 1.00 97.69 78 ILE A N 1
ATOM 623 C CA . ILE A 1 78 ? 2.485 -3.098 -10.107 1.00 97.69 78 ILE A CA 1
ATOM 624 C C . ILE A 1 78 ? 1.089 -3.039 -10.722 1.00 97.69 78 ILE A C 1
ATOM 626 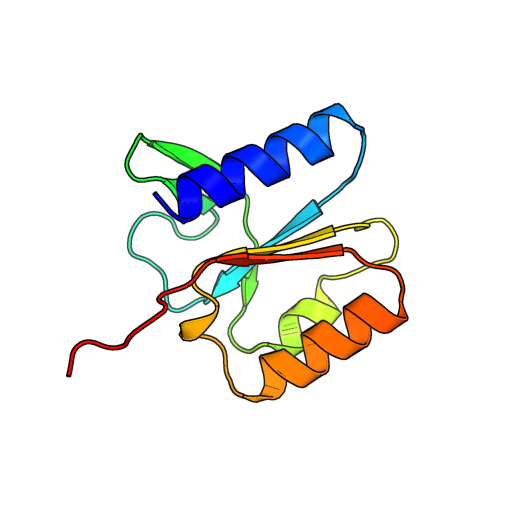O O . ILE A 1 78 ? 0.106 -3.193 -10.002 1.00 97.69 78 ILE A O 1
ATOM 630 N N . LEU A 1 79 ? 0.984 -2.873 -12.043 1.00 97.44 79 LEU A N 1
ATOM 631 C CA . LEU A 1 79 ? -0.309 -2.810 -12.728 1.00 97.44 79 LEU A CA 1
ATOM 632 C C . LEU A 1 79 ? -1.052 -4.145 -12.626 1.00 97.44 79 LEU A C 1
ATOM 634 O O . LEU A 1 79 ? -2.227 -4.166 -12.271 1.00 97.44 79 LEU A O 1
ATOM 638 N N . ILE A 1 80 ? -0.338 -5.255 -12.832 1.00 98.12 80 ILE A N 1
ATOM 639 C CA . ILE A 1 80 ? -0.887 -6.613 -12.716 1.00 98.12 80 ILE A CA 1
ATOM 640 C C . ILE A 1 80 ? -1.381 -6.859 -11.286 1.00 98.12 80 ILE A C 1
ATOM 642 O O . ILE A 1 80 ? -2.489 -7.345 -11.075 1.00 98.12 80 ILE A O 1
ATOM 646 N N . VAL A 1 81 ? -0.582 -6.473 -10.289 1.00 98.44 81 VAL A N 1
ATOM 647 C CA . VAL A 1 81 ? -0.936 -6.629 -8.871 1.00 98.44 81 VAL A CA 1
ATOM 648 C C . VAL A 1 81 ? -2.173 -5.808 -8.500 1.00 98.44 81 VAL A C 1
ATOM 650 O O . VAL A 1 81 ? -3.033 -6.294 -7.763 1.00 98.44 81 VAL A O 1
ATOM 653 N N . ILE A 1 82 ? -2.281 -4.573 -8.997 1.00 98.31 82 ILE A N 1
ATOM 654 C CA . ILE A 1 82 ? -3.448 -3.714 -8.764 1.00 98.31 82 ILE A CA 1
ATOM 655 C C . ILE A 1 82 ? -4.699 -4.320 -9.407 1.00 98.31 82 ILE A C 1
ATOM 657 O O . ILE A 1 82 ? -5.728 -4.407 -8.735 1.00 98.31 82 ILE A O 1
ATOM 661 N N . ASP A 1 83 ? -4.610 -4.787 -10.652 1.00 98.38 83 ASP A N 1
ATOM 662 C CA . ASP A 1 83 ? -5.729 -5.429 -11.348 1.00 98.38 83 ASP A CA 1
ATOM 663 C C . ASP A 1 83 ? -6.214 -6.677 -10.601 1.00 98.38 83 ASP A C 1
ATOM 665 O O . ASP A 1 83 ? -7.415 -6.842 -10.375 1.00 98.38 83 ASP A O 1
ATOM 669 N N . GLU A 1 84 ? -5.296 -7.523 -10.126 1.00 98.31 84 GLU A N 1
ATOM 670 C CA . GLU A 1 84 ? -5.644 -8.690 -9.312 1.00 98.31 84 GLU A CA 1
ATOM 671 C C . GLU A 1 84 ? -6.393 -8.318 -8.024 1.00 98.31 84 GLU A C 1
ATOM 673 O O . GLU A 1 84 ? -7.333 -9.012 -7.629 1.00 98.31 84 GLU A O 1
ATOM 678 N N .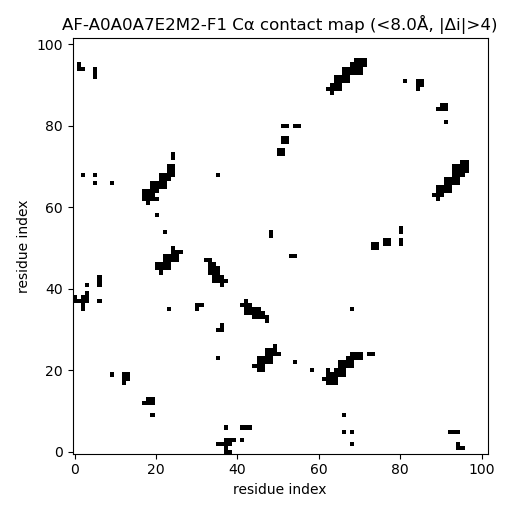 LEU A 1 85 ? -5.990 -7.237 -7.350 1.00 98.50 85 LEU A N 1
ATOM 679 C CA . LEU A 1 85 ? -6.662 -6.747 -6.143 1.00 98.50 85 LEU A CA 1
ATOM 680 C C . LEU A 1 85 ? -8.063 -6.207 -6.465 1.00 98.50 85 LEU A C 1
ATOM 682 O O . LEU A 1 85 ? -9.020 -6.520 -5.754 1.00 98.50 85 LEU A O 1
ATOM 686 N N . ILE A 1 86 ? -8.208 -5.457 -7.559 1.00 97.94 86 ILE A N 1
ATOM 687 C CA . ILE A 1 86 ? -9.497 -4.908 -8.002 1.00 97.94 86 ILE A CA 1
ATOM 688 C C . ILE A 1 86 ? -10.477 -6.031 -8.358 1.00 97.94 86 ILE A C 1
ATOM 690 O O . ILE A 1 86 ? -11.628 -5.989 -7.923 1.00 97.94 86 ILE A O 1
ATOM 694 N N . VAL A 1 87 ? -10.030 -7.067 -9.079 1.00 98.06 87 VAL A N 1
ATOM 695 C CA . VAL A 1 87 ? -10.855 -8.247 -9.412 1.00 98.06 87 VAL A CA 1
ATOM 696 C C . VAL A 1 87 ? -11.353 -8.962 -8.150 1.00 98.06 87 VAL A C 1
ATOM 698 O O . VAL A 1 87 ? -12.461 -9.495 -8.137 1.00 98.06 87 VAL A O 1
ATOM 701 N N . LYS A 1 88 ? -10.580 -8.926 -7.059 1.00 97.56 88 LYS A N 1
ATOM 702 C CA . LYS A 1 88 ? -10.964 -9.468 -5.743 1.00 97.56 88 LYS A CA 1
ATOM 703 C C . LYS A 1 88 ? -11.879 -8.533 -4.936 1.00 97.56 88 LYS A C 1
ATOM 705 O O . LYS A 1 88 ? -12.186 -8.836 -3.786 1.00 97.56 88 LYS A O 1
ATOM 710 N N . GLY A 1 89 ? -12.314 -7.408 -5.506 1.00 97.25 89 GLY A N 1
ATOM 711 C CA . GLY A 1 89 ? -13.178 -6.426 -4.846 1.00 97.25 89 GLY A CA 1
ATOM 712 C C . GLY A 1 89 ? -12.452 -5.532 -3.837 1.00 97.25 89 GLY A C 1
ATOM 713 O O . GLY A 1 89 ? -13.099 -4.887 -3.011 1.00 97.25 89 GLY A O 1
ATOM 714 N N . VAL A 1 90 ? -11.118 -5.486 -3.879 1.00 98.44 90 VAL A N 1
ATOM 715 C CA . VAL A 1 90 ? -10.300 -4.686 -2.962 1.00 98.44 90 VAL A CA 1
ATOM 716 C C . VAL A 1 90 ? -10.165 -3.268 -3.505 1.00 98.44 90 VAL A C 1
ATOM 718 O O . VAL A 1 90 ? -9.820 -3.051 -4.668 1.00 98.44 90 VAL A O 1
ATOM 721 N N . ARG A 1 91 ? -10.386 -2.266 -2.651 1.00 98.19 91 ARG A N 1
ATOM 722 C CA . ARG A 1 91 ? -10.124 -0.869 -3.011 1.00 98.19 91 ARG A CA 1
ATOM 723 C C . ARG A 1 91 ? -8.618 -0.619 -3.062 1.00 98.19 91 ARG A C 1
ATOM 725 O O . ARG A 1 91 ? -7.930 -0.864 -2.078 1.00 98.19 91 ARG A O 1
ATOM 732 N N . VAL A 1 92 ? -8.112 -0.038 -4.145 1.00 98.25 92 VAL A N 1
ATOM 733 C CA . VAL A 1 92 ? -6.700 0.366 -4.242 1.00 98.25 92 VAL A CA 1
ATOM 734 C C . VAL A 1 92 ? -6.583 1.892 -4.242 1.00 98.25 92 VAL A C 1
ATOM 736 O O . VAL A 1 92 ? -7.323 2.581 -4.943 1.00 98.25 92 VAL A O 1
ATOM 739 N N . ILE A 1 93 ? -5.680 2.438 -3.423 1.00 97.81 93 ILE A N 1
ATOM 740 C CA . ILE A 1 93 ? -5.365 3.873 -3.374 1.00 97.81 93 ILE A CA 1
ATOM 741 C C . ILE A 1 93 ? -3.864 4.046 -3.574 1.00 97.81 93 ILE A C 1
ATOM 743 O O . ILE A 1 93 ? -3.078 3.634 -2.726 1.00 97.81 93 ILE A O 1
ATOM 747 N N . CYS A 1 94 ? -3.470 4.704 -4.658 1.00 96.25 94 CYS A N 1
ATOM 748 C CA . CYS A 1 94 ? -2.068 4.977 -4.957 1.00 96.25 94 CYS A CA 1
ATOM 749 C C . CYS A 1 94 ? -1.727 6.453 -4.719 1.00 96.25 94 CYS A C 1
ATOM 751 O O . CYS A 1 94 ? -2.527 7.350 -4.992 1.00 96.25 94 CYS A O 1
ATOM 753 N N . SER A 1 95 ? -0.520 6.693 -4.225 1.00 94.69 95 SER A N 1
ATOM 754 C CA . SER A 1 95 ? 0.131 7.994 -4.096 1.00 94.69 95 SER A CA 1
ATOM 755 C C . SER A 1 95 ? 1.503 7.885 -4.754 1.00 94.69 95 SER A C 1
ATOM 757 O O . SER A 1 95 ? 2.180 6.876 -4.593 1.00 94.69 95 SER A O 1
ATOM 759 N N . GLY A 1 96 ? 1.912 8.889 -5.521 1.00 91.25 96 GLY A N 1
ATOM 760 C CA . GLY A 1 96 ? 3.187 8.890 -6.237 1.00 91.25 96 GLY A CA 1
ATOM 761 C C . GLY A 1 96 ? 3.379 10.178 -7.022 1.00 91.25 96 GLY A C 1
ATOM 762 O O . GLY A 1 96 ? 2.495 11.037 -7.045 1.00 91.25 96 GLY A O 1
ATOM 763 N N . LEU A 1 97 ? 4.565 10.367 -7.584 1.00 87.62 97 LEU A N 1
ATOM 764 C CA . LEU A 1 97 ? 4.850 11.486 -8.482 1.00 87.62 97 LEU A CA 1
ATOM 765 C C . LEU A 1 97 ? 4.072 11.333 -9.800 1.00 87.62 97 LEU A C 1
ATOM 767 O O . LEU A 1 97 ? 3.886 10.215 -10.271 1.00 87.62 97 LEU A O 1
ATOM 771 N N . ASP A 1 98 ? 3.603 12.448 -10.368 1.00 78.50 98 ASP A N 1
ATOM 772 C CA . ASP A 1 98 ? 2.985 12.478 -11.704 1.00 78.50 98 ASP A CA 1
ATOM 773 C C . ASP A 1 98 ? 4.029 12.649 -12.823 1.00 78.50 98 ASP A C 1
ATOM 775 O O . ASP A 1 98 ? 3.784 12.254 -13.960 1.00 78.50 98 ASP A O 1
ATOM 779 N N . MET A 1 99 ? 5.192 13.217 -12.489 1.00 64.94 99 MET A N 1
ATOM 780 C CA . MET A 1 99 ? 6.306 13.496 -13.385 1.00 64.94 99 MET A CA 1
ATOM 781 C C . MET A 1 99 ? 7.639 13.146 -12.721 1.00 64.94 99 MET A C 1
ATOM 783 O O . MET A 1 99 ? 7.866 13.440 -11.543 1.00 64.94 99 MET A O 1
ATOM 787 N N . ASP A 1 100 ? 8.549 12.592 -13.516 1.00 62.34 100 ASP A N 1
ATOM 788 C CA . ASP A 1 100 ? 9.968 12.533 -13.179 1.00 62.34 100 ASP A CA 1
ATOM 789 C C . ASP A 1 100 ? 10.627 13.868 -13.556 1.00 62.34 100 ASP A C 1
ATOM 791 O O . ASP A 1 100 ? 10.286 14.461 -14.581 1.00 62.34 100 ASP A O 1
ATOM 795 N N . PHE A 1 101 ? 11.571 14.358 -12.743 1.00 51.31 101 PHE A N 1
ATOM 796 C CA . PHE A 1 101 ? 12.370 15.541 -13.086 1.00 51.31 101 PHE A CA 1
ATOM 797 C C . PHE A 1 101 ? 13.185 15.249 -14.361 1.00 51.31 101 PHE A C 1
ATOM 799 O O . PHE A 1 101 ? 14.214 14.575 -14.295 1.00 51.31 101 PHE A O 1
ATOM 806 N N . LYS A 1 102 ? 12.720 15.744 -15.509 1.00 47.72 102 LYS A N 1
ATOM 807 C CA . LYS A 1 102 ? 13.483 15.860 -16.757 1.00 47.72 102 LYS A CA 1
ATOM 808 C C . LYS A 1 102 ? 13.658 17.324 -17.120 1.00 47.72 102 LYS A C 1
ATOM 810 O O . LYS A 1 102 ? 12.677 18.083 -16.961 1.00 47.72 102 LYS A O 1
#